Protein AF-A0A936LVT1-F1 (afdb_monomer_lite)

Structure (mmCIF, N/CA/C/O backbone):
data_AF-A0A936LVT1-F1
#
_entry.id   AF-A0A936LVT1-F1
#
loop_
_atom_site.group_PDB
_atom_site.id
_atom_site.type_symbol
_atom_site.label_atom_id
_atom_site.label_alt_id
_atom_site.label_comp_id
_atom_site.label_asym_id
_atom_site.label_entity_id
_atom_site.label_seq_id
_atom_site.pdbx_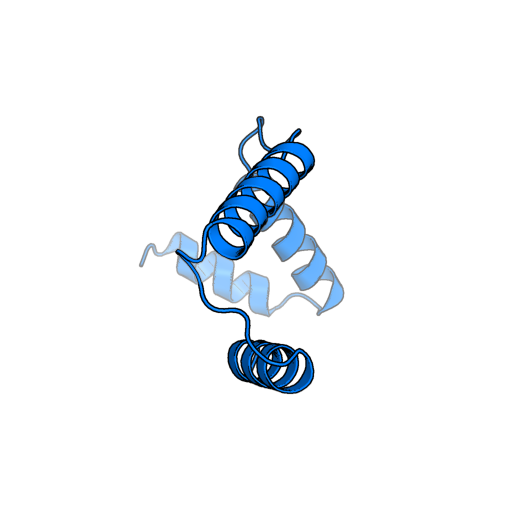PDB_ins_code
_atom_site.Cartn_x
_atom_site.Cartn_y
_atom_site.Cartn_z
_atom_site.occupancy
_atom_site.B_iso_or_equiv
_atom_site.auth_seq_id
_atom_site.auth_comp_id
_atom_site.auth_asym_id
_atom_site.auth_atom_id
_atom_site.pdbx_PDB_model_num
ATOM 1 N N . MET A 1 1 ? 9.672 5.782 23.897 1.00 60.59 1 MET A N 1
ATOM 2 C CA . MET A 1 1 ? 8.382 6.024 23.215 1.00 60.59 1 MET A CA 1
ATOM 3 C C . MET A 1 1 ? 7.629 7.083 24.007 1.00 60.59 1 MET A C 1
ATOM 5 O O . MET A 1 1 ? 7.743 7.062 25.225 1.00 60.59 1 MET A O 1
ATOM 9 N N . SER A 1 2 ? 6.964 8.042 23.357 1.00 92.25 2 SER A N 1
ATOM 10 C CA . SER A 1 2 ? 6.218 9.100 24.064 1.00 92.25 2 SER A CA 1
ATOM 11 C C . SER A 1 2 ? 5.085 8.494 24.903 1.00 92.25 2 SER A C 1
ATOM 13 O O . SER A 1 2 ? 4.396 7.603 24.409 1.00 92.25 2 SER A O 1
ATOM 15 N N . THR A 1 3 ? 4.871 8.981 26.132 1.00 94.50 3 THR A N 1
ATOM 16 C CA . THR A 1 3 ? 3.760 8.553 27.006 1.00 94.50 3 THR A CA 1
ATOM 17 C C . THR A 1 3 ? 2.414 8.674 26.293 1.00 94.50 3 THR A C 1
ATOM 19 O O . THR A 1 3 ? 1.618 7.742 26.307 1.00 94.50 3 THR A O 1
ATOM 22 N N . LEU A 1 4 ? 2.221 9.769 25.552 1.00 94.06 4 LEU A N 1
ATOM 23 C CA . LEU A 1 4 ? 1.018 10.010 24.760 1.00 94.06 4 LEU A CA 1
ATOM 24 C C . LEU A 1 4 ? 0.798 8.935 23.684 1.00 94.06 4 LEU A C 1
ATOM 26 O O . LEU A 1 4 ? -0.328 8.509 23.452 1.00 94.06 4 LEU A O 1
ATOM 30 N N . LEU A 1 5 ? 1.868 8.480 23.024 1.00 93.81 5 LEU A N 1
ATOM 31 C CA . LEU A 1 5 ? 1.759 7.464 21.976 1.00 93.81 5 LEU A CA 1
ATOM 32 C C . LEU A 1 5 ? 1.325 6.111 22.556 1.00 93.81 5 LEU A C 1
ATOM 34 O O . LEU A 1 5 ? 0.487 5.438 21.964 1.00 93.81 5 LEU A O 1
ATOM 38 N N . ILE A 1 6 ? 1.854 5.744 23.726 1.00 95.88 6 ILE A N 1
ATOM 39 C CA . ILE A 1 6 ? 1.480 4.510 24.433 1.00 95.88 6 ILE A CA 1
ATOM 40 C C . ILE A 1 6 ? -0.001 4.554 24.835 1.00 95.88 6 ILE A C 1
ATOM 42 O O . ILE A 1 6 ? -0.731 3.589 24.616 1.00 95.88 6 ILE A O 1
ATOM 46 N N . GLU A 1 7 ? -0.465 5.682 25.376 1.00 96.38 7 GLU A N 1
ATOM 47 C CA . GLU A 1 7 ? -1.866 5.865 25.774 1.00 96.38 7 GLU A CA 1
ATOM 48 C C . GLU A 1 7 ? -2.830 5.795 24.583 1.00 96.38 7 GLU A C 1
ATOM 50 O O . GLU A 1 7 ? -3.877 5.152 24.672 1.00 96.38 7 GLU A O 1
ATOM 55 N N . LEU A 1 8 ? -2.478 6.416 23.453 1.00 95.12 8 LEU A N 1
ATOM 56 C CA . LEU A 1 8 ? -3.287 6.365 22.233 1.00 95.12 8 LEU A CA 1
ATOM 57 C C . LEU A 1 8 ? -3.370 4.947 21.659 1.00 95.12 8 LEU A C 1
ATOM 59 O O . LEU A 1 8 ? -4.445 4.530 21.234 1.00 95.12 8 LEU A O 1
ATOM 63 N N . GLN A 1 9 ? -2.271 4.189 21.682 1.00 94.56 9 GLN A N 1
ATOM 64 C CA . GLN A 1 9 ? -2.255 2.793 21.234 1.00 94.56 9 GLN A CA 1
ATOM 65 C C . GLN A 1 9 ? -3.127 1.895 22.118 1.00 94.56 9 GLN A C 1
ATOM 67 O O . GLN A 1 9 ? -3.893 1.091 21.593 1.00 94.56 9 GLN A O 1
ATOM 72 N N . ALA A 1 10 ? -3.052 2.060 23.443 1.00 96.25 10 ALA A N 1
ATOM 73 C CA . ALA A 1 10 ? -3.890 1.310 24.376 1.00 96.25 10 ALA A CA 1
ATOM 74 C C . ALA A 1 10 ? -5.383 1.590 24.140 1.00 96.25 10 ALA A C 1
ATOM 76 O O . ALA A 1 10 ? -6.171 0.660 24.007 1.00 96.25 10 ALA A O 1
ATOM 77 N N . LYS A 1 11 ? -5.760 2.865 23.982 1.00 96.00 11 LYS A N 1
ATOM 78 C CA . LYS A 1 11 ? -7.145 3.263 23.679 1.00 96.00 11 LYS A CA 1
ATOM 79 C C . LYS A 1 11 ? -7.623 2.758 22.318 1.00 96.00 11 LYS A C 1
ATOM 81 O O . LYS A 1 11 ? -8.759 2.321 22.193 1.00 96.00 11 LYS A O 1
ATOM 86 N N . ALA A 1 12 ? -6.767 2.785 21.296 1.00 95.62 12 ALA A N 1
ATOM 87 C CA . ALA A 1 12 ? -7.108 2.258 19.977 1.00 95.62 12 ALA A CA 1
ATOM 88 C C . ALA A 1 12 ? -7.335 0.735 19.993 1.00 95.62 12 ALA A C 1
ATOM 90 O O . ALA A 1 12 ? -8.124 0.230 19.199 1.00 95.62 12 ALA A O 1
ATOM 91 N N . ALA A 1 13 ? -6.682 0.000 20.899 1.00 94.62 13 ALA A N 1
ATOM 92 C CA . ALA A 1 13 ? -6.891 -1.438 21.056 1.00 94.62 13 ALA A CA 1
ATOM 93 C C . ALA A 1 13 ? -8.267 -1.790 21.658 1.00 94.62 13 ALA A C 1
ATOM 95 O O . ALA A 1 13 ? -8.756 -2.894 21.428 1.00 94.62 13 ALA A O 1
ATOM 96 N N . GLU A 1 14 ? -8.899 -0.863 22.385 1.00 97.38 14 GLU A N 1
ATOM 97 C CA . GLU A 1 14 ? -10.244 -1.032 22.963 1.00 97.38 14 GLU A CA 1
ATOM 98 C C . GLU A 1 14 ? -11.373 -0.847 21.931 1.00 97.38 14 GLU A C 1
ATOM 100 O O . GLU A 1 14 ? -12.508 -1.251 22.182 1.00 97.38 14 GLU A O 1
ATOM 105 N N . LEU A 1 15 ? -11.076 -0.259 20.768 1.00 97.38 15 LEU A N 1
ATOM 106 C CA . LEU A 1 15 ? -12.040 -0.051 19.686 1.00 97.38 15 LEU A CA 1
ATOM 107 C C . LEU A 1 15 ? -12.479 -1.378 19.054 1.00 97.38 15 LEU A C 1
ATOM 109 O O . LEU A 1 15 ? -11.700 -2.335 18.965 1.00 97.38 15 LEU A O 1
ATOM 113 N N . SER A 1 16 ? -13.702 -1.413 18.523 1.00 98.00 16 SER A N 1
ATOM 114 C CA . SER A 1 16 ? -14.154 -2.513 17.666 1.00 98.00 16 SER A CA 1
ATOM 115 C C . SER A 1 16 ? -13.321 -2.602 16.382 1.00 98.00 16 SER A C 1
ATOM 117 O O . SER A 1 16 ? -12.620 -1.669 15.996 1.00 98.00 16 SER A O 1
ATOM 119 N N . GLU A 1 17 ? -13.393 -3.733 15.679 1.00 96.81 17 GLU A N 1
ATOM 120 C CA . GLU A 1 17 ? -12.654 -3.918 14.423 1.00 96.81 17 GLU A CA 1
ATOM 121 C C . GLU A 1 17 ? -12.987 -2.853 13.369 1.00 96.81 17 GLU A C 1
ATOM 123 O O . GLU A 1 17 ? -12.078 -2.305 12.748 1.00 96.81 17 GLU A O 1
ATOM 128 N N . ALA A 1 18 ? -14.269 -2.503 13.231 1.00 97.00 18 ALA A N 1
ATOM 129 C CA . ALA A 1 18 ? -14.721 -1.474 12.299 1.00 97.00 18 ALA A CA 1
ATOM 130 C C . ALA A 1 18 ? -14.173 -0.083 12.664 1.00 97.00 18 ALA A C 1
ATOM 132 O O . ALA A 1 18 ? -13.663 0.628 11.800 1.00 97.00 18 ALA A O 1
ATOM 133 N N . GLU A 1 19 ? -14.213 0.284 13.947 1.00 97.44 19 GLU A N 1
ATOM 134 C CA . GLU A 1 19 ? -13.688 1.569 14.428 1.00 97.44 19 GLU A CA 1
ATOM 135 C C . GLU A 1 19 ? -12.163 1.646 14.300 1.00 97.44 19 GLU A C 1
ATOM 137 O O . GLU A 1 19 ? -11.626 2.687 13.922 1.00 97.44 19 GLU A O 1
ATOM 142 N N . ARG A 1 20 ? -11.446 0.542 14.555 1.00 97.06 20 ARG A N 1
ATOM 143 C CA . ARG A 1 20 ? -9.997 0.477 14.315 1.00 97.06 20 ARG A CA 1
ATOM 144 C C . ARG A 1 20 ? -9.662 0.644 12.840 1.00 97.06 20 ARG A C 1
ATOM 146 O O . ARG A 1 20 ? -8.695 1.335 12.534 1.00 97.06 20 ARG A O 1
ATOM 153 N N . ALA A 1 21 ? -10.434 0.035 11.940 1.00 95.44 21 ALA A N 1
ATOM 154 C CA . ALA A 1 21 ? -10.238 0.185 10.502 1.00 95.44 21 ALA A CA 1
ATOM 155 C C . ALA A 1 21 ? -10.452 1.641 10.053 1.00 95.44 21 ALA A C 1
ATOM 157 O O . ALA A 1 21 ? -9.622 2.184 9.324 1.00 95.44 21 ALA A O 1
ATOM 158 N N . GLU A 1 22 ? -11.507 2.305 10.541 1.00 96.56 22 GLU A N 1
ATOM 159 C CA . GLU A 1 22 ? -11.732 3.730 10.266 1.00 96.56 22 GLU A CA 1
ATOM 160 C C . GLU A 1 22 ? -10.597 4.601 10.828 1.00 96.56 22 GLU A C 1
ATOM 162 O O . GLU A 1 22 ? -10.082 5.485 10.139 1.00 96.56 22 GLU A O 1
ATOM 167 N N . PHE A 1 23 ? -10.169 4.344 12.067 1.00 96.06 23 PHE A N 1
ATOM 168 C CA . PHE A 1 23 ? -9.089 5.097 12.698 1.00 96.06 23 PHE A CA 1
ATOM 169 C C . PHE A 1 23 ? -7.759 4.926 11.953 1.00 96.06 23 PHE A C 1
ATOM 171 O O . PHE A 1 23 ? -7.066 5.912 11.698 1.00 96.06 23 PHE A O 1
ATOM 178 N N . ALA A 1 24 ? -7.432 3.700 11.538 1.00 95.12 24 ALA A N 1
ATOM 179 C CA . ALA A 1 24 ? -6.258 3.412 10.723 1.00 95.12 24 ALA A CA 1
ATOM 180 C C . ALA A 1 24 ? -6.300 4.165 9.387 1.00 95.12 24 ALA A C 1
ATOM 182 O O . ALA A 1 24 ? -5.310 4.792 9.015 1.00 95.12 24 ALA A O 1
ATOM 183 N N . LEU A 1 25 ? -7.451 4.176 8.705 1.00 91.94 25 LEU A N 1
ATOM 184 C CA . LEU A 1 25 ? -7.622 4.920 7.459 1.00 91.94 25 LEU A CA 1
ATOM 185 C C . LEU A 1 25 ? -7.360 6.419 7.652 1.00 91.94 25 LEU A C 1
ATOM 187 O O . LEU A 1 25 ? -6.617 7.008 6.872 1.00 91.94 25 LEU A O 1
ATOM 191 N N . ARG A 1 26 ? -7.906 7.034 8.709 1.00 93.38 26 ARG A N 1
ATOM 192 C CA . ARG A 1 26 ? -7.658 8.459 8.995 1.00 93.38 26 ARG A CA 1
ATOM 193 C C . ARG A 1 26 ? -6.192 8.754 9.289 1.00 93.38 26 ARG A C 1
ATOM 195 O O . ARG A 1 26 ? -5.684 9.782 8.850 1.00 93.38 26 ARG A O 1
ATOM 202 N N . LEU A 1 27 ? -5.512 7.875 10.025 1.00 93.19 27 LEU A N 1
ATOM 203 C CA . LEU A 1 27 ? -4.080 8.024 10.281 1.00 93.19 27 LEU A CA 1
ATOM 204 C C . LEU A 1 27 ? -3.283 7.945 8.979 1.00 93.19 27 LEU A C 1
ATOM 206 O O . LEU A 1 27 ? -2.456 8.819 8.741 1.00 93.19 27 LEU A O 1
ATOM 210 N N . ILE A 1 28 ? -3.570 6.967 8.115 1.00 89.25 28 ILE A N 1
ATOM 211 C CA . ILE A 1 28 ? -2.934 6.840 6.795 1.00 89.25 28 ILE A CA 1
ATOM 212 C C . ILE A 1 28 ? -3.153 8.118 5.979 1.00 89.25 28 ILE A C 1
ATOM 214 O O . ILE A 1 28 ? -2.185 8.734 5.547 1.00 89.25 28 ILE 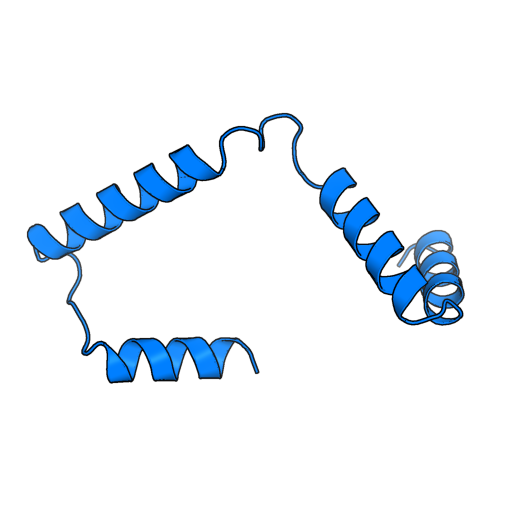A O 1
ATOM 218 N N . GLN A 1 29 ? -4.398 8.586 5.872 1.00 86.06 29 GLN A N 1
ATOM 219 C CA . GLN A 1 29 ? -4.737 9.822 5.157 1.00 86.06 29 GLN A CA 1
ATOM 220 C C . GLN A 1 29 ? -4.037 11.062 5.730 1.00 86.06 29 GLN A C 1
ATOM 222 O O . GLN A 1 29 ? -3.710 11.977 4.986 1.00 86.06 29 GLN A O 1
ATOM 227 N N . SER A 1 30 ? -3.786 11.110 7.043 1.00 87.62 30 SER A N 1
ATOM 228 C CA . SER A 1 30 ? -3.052 12.222 7.668 1.00 87.62 30 SER A CA 1
ATOM 229 C C . SER A 1 30 ? -1.552 12.224 7.359 1.00 87.62 30 SER A C 1
ATOM 231 O O . SER A 1 30 ? -0.898 13.256 7.497 1.00 87.62 30 SER A O 1
ATOM 233 N N . LEU A 1 31 ? -1.008 11.066 6.975 1.00 86.50 31 LEU A N 1
ATOM 234 C CA . LEU A 1 31 ? 0.391 10.888 6.596 1.00 86.50 31 LEU A CA 1
ATOM 235 C C . LEU A 1 31 ? 0.600 11.047 5.087 1.00 86.50 31 LEU A C 1
ATOM 237 O O . LEU A 1 31 ? 1.728 11.291 4.656 1.00 86.50 31 LEU A O 1
ATOM 241 N N . GLU A 1 32 ? -0.461 10.909 4.289 1.00 76.50 32 GLU A N 1
ATOM 242 C CA .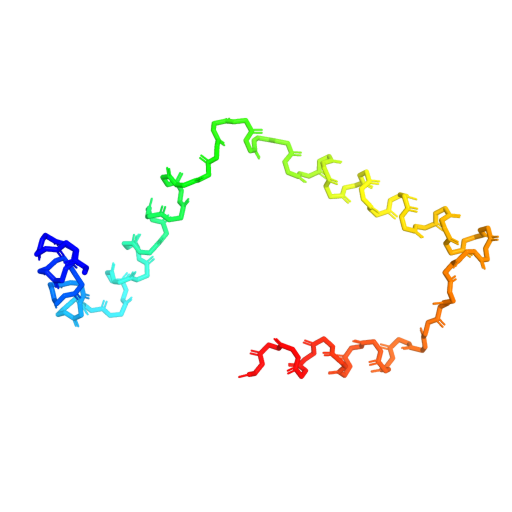 GLU A 1 32 ? -0.402 11.147 2.853 1.00 76.50 32 GLU A CA 1
ATOM 243 C C . GLU A 1 32 ? -0.140 12.639 2.582 1.00 76.50 32 GLU A C 1
ATOM 245 O O . GLU A 1 32 ? -0.877 13.505 3.063 1.00 76.50 32 GLU A O 1
ATOM 250 N N . PRO A 1 33 ? 0.926 12.983 1.834 1.00 67.88 33 PRO A N 1
ATOM 251 C CA . PRO A 1 33 ? 1.184 14.368 1.476 1.00 67.88 33 PRO A CA 1
ATOM 252 C C . PRO A 1 33 ? 0.015 14.927 0.658 1.00 67.88 33 PRO A C 1
ATOM 254 O O . PRO A 1 33 ? -0.563 14.223 -0.163 1.00 67.88 33 PRO A O 1
ATOM 257 N N . ALA A 1 34 ? -0.295 16.216 0.823 1.00 61.00 34 ALA A N 1
ATOM 258 C CA . ALA A 1 34 ? -1.370 16.887 0.080 1.00 61.00 34 ALA A CA 1
ATOM 259 C C . ALA A 1 34 ? -1.215 16.797 -1.457 1.00 61.00 34 ALA A C 1
ATOM 261 O O . ALA A 1 34 ? -2.200 16.928 -2.178 1.00 61.00 34 ALA A O 1
ATOM 262 N N . ASP A 1 35 ? 0.002 16.519 -1.944 1.00 58.19 35 ASP A N 1
ATOM 263 C CA . ASP A 1 35 ? 0.337 16.306 -3.358 1.00 58.19 35 ASP A CA 1
ATOM 264 C C . ASP A 1 35 ? 0.270 14.828 -3.804 1.00 58.19 35 ASP A C 1
ATOM 266 O O . ASP A 1 35 ? 0.606 14.504 -4.946 1.00 58.19 35 ASP A O 1
ATOM 270 N N . ALA A 1 36 ? -0.214 13.913 -2.954 1.00 57.03 36 ALA A N 1
ATOM 271 C CA . ALA A 1 36 ? -0.484 12.512 -3.309 1.00 57.03 36 ALA A CA 1
ATOM 272 C C . ALA A 1 36 ? -1.581 12.357 -4.385 1.00 57.03 36 ALA A C 1
ATOM 274 O O . ALA A 1 36 ? -1.878 11.251 -4.831 1.00 57.03 36 ALA A O 1
ATOM 275 N N . THR A 1 37 ? -2.152 13.466 -4.857 1.00 59.03 37 THR A N 1
ATOM 276 C CA . THR A 1 37 ? -3.181 13.563 -5.897 1.00 59.03 37 THR A CA 1
ATOM 277 C C . THR A 1 37 ? -2.782 12.931 -7.230 1.00 59.03 37 THR A C 1
ATOM 279 O O . THR A 1 37 ? -3.658 12.677 -8.051 1.00 59.03 37 THR A O 1
ATOM 282 N N . ASN A 1 38 ? -1.491 12.673 -7.470 1.00 75.00 38 ASN A N 1
ATOM 283 C CA . ASN A 1 38 ? -1.038 12.041 -8.708 1.00 75.00 38 ASN A CA 1
ATOM 284 C C . ASN A 1 38 ? -0.207 10.770 -8.497 1.00 75.00 38 ASN A C 1
ATOM 286 O O . ASN A 1 38 ? 0.726 10.488 -9.256 1.00 75.00 38 ASN A O 1
ATOM 290 N N . TRP A 1 39 ? -0.549 9.982 -7.474 1.00 79.56 39 TRP A N 1
ATOM 291 C CA . TRP A 1 39 ? 0.034 8.652 -7.285 1.00 79.56 39 TRP A CA 1
ATOM 292 C C . TRP A 1 39 ? -0.097 7.793 -8.550 1.00 79.56 39 TRP A C 1
ATOM 294 O O . TRP A 1 39 ? 0.806 7.019 -8.847 1.00 79.56 39 TRP A O 1
ATOM 304 N N . GLN A 1 40 ? -1.168 7.972 -9.333 1.00 82.50 40 GLN A N 1
ATOM 305 C CA . GLN A 1 40 ? -1.377 7.277 -10.600 1.00 82.50 40 GLN A CA 1
ATOM 306 C C . GLN A 1 40 ? -0.275 7.600 -11.610 1.00 82.50 40 GLN A C 1
ATOM 308 O O . GLN A 1 40 ? 0.295 6.672 -12.178 1.00 82.50 40 GLN A O 1
ATOM 313 N N . ALA A 1 41 ? 0.064 8.878 -11.831 1.00 85.81 41 ALA A N 1
ATOM 314 C CA . ALA A 1 41 ? 1.148 9.214 -12.756 1.00 85.81 41 ALA A CA 1
ATOM 315 C C . ALA A 1 41 ? 2.512 8.770 -12.229 1.00 85.81 41 ALA A C 1
ATOM 317 O O . ALA A 1 41 ? 3.346 8.353 -13.026 1.00 85.81 41 ALA A O 1
ATOM 318 N N . ALA A 1 42 ? 2.739 8.821 -10.913 1.00 86.00 42 ALA A N 1
ATOM 319 C CA . ALA A 1 42 ? 3.967 8.290 -10.325 1.00 86.00 42 ALA A CA 1
ATOM 320 C C . ALA A 1 42 ? 4.096 6.776 -10.571 1.00 86.00 42 ALA A C 1
ATOM 322 O O . ALA A 1 42 ? 5.165 6.299 -10.946 1.00 86.00 42 ALA A O 1
ATOM 323 N N . TRP A 1 43 ? 2.995 6.031 -10.435 1.00 89.00 43 TRP A N 1
ATOM 324 C CA . TRP A 1 43 ? 2.952 4.598 -10.725 1.00 89.00 43 TRP A CA 1
ATOM 325 C C . TRP A 1 43 ? 3.159 4.295 -12.211 1.00 89.00 43 TRP A C 1
ATOM 327 O O . TRP A 1 43 ? 3.915 3.389 -12.547 1.00 89.00 43 TRP A O 1
ATOM 337 N N . LEU A 1 44 ? 2.522 5.063 -13.100 1.00 94.19 44 LEU A N 1
ATOM 338 C CA . LEU A 1 44 ? 2.719 4.947 -14.547 1.00 94.19 44 LEU A CA 1
ATOM 339 C C . LEU A 1 44 ? 4.176 5.214 -14.938 1.00 94.19 44 LEU A C 1
ATOM 341 O O . LEU A 1 44 ? 4.763 4.410 -15.651 1.00 94.19 44 LEU A O 1
ATOM 345 N N . ALA A 1 45 ? 4.777 6.286 -14.418 1.00 93.25 45 ALA A N 1
ATOM 346 C CA . ALA A 1 45 ? 6.167 6.627 -14.701 1.00 93.25 45 ALA A CA 1
ATOM 347 C C . ALA A 1 45 ? 7.137 5.521 -14.252 1.00 93.25 45 ALA A C 1
ATOM 349 O O . ALA A 1 45 ? 8.071 5.186 -14.978 1.00 93.25 45 ALA A O 1
ATOM 350 N N . GLU A 1 46 ? 6.904 4.924 -13.081 1.00 94.44 46 GLU A N 1
ATOM 351 C CA . GLU A 1 46 ? 7.696 3.788 -12.600 1.00 94.44 46 GLU A CA 1
ATOM 352 C C . GLU A 1 46 ? 7.484 2.533 -13.464 1.00 94.44 46 GLU A C 1
ATOM 354 O O . GLU A 1 46 ? 8.445 1.827 -13.772 1.00 94.44 46 GLU A O 1
ATOM 359 N N . ALA A 1 47 ? 6.247 2.251 -13.885 1.00 94.12 47 ALA A N 1
ATOM 360 C CA . ALA A 1 47 ? 5.950 1.124 -14.764 1.00 94.12 47 ALA A CA 1
ATOM 361 C C . ALA A 1 47 ? 6.661 1.263 -16.121 1.00 94.12 47 ALA A C 1
ATOM 363 O O . ALA A 1 47 ? 7.325 0.320 -16.556 1.00 94.12 47 ALA A O 1
ATOM 364 N N . ASP A 1 48 ? 6.598 2.447 -16.736 1.00 96.81 48 ASP A N 1
ATOM 365 C CA . ASP A 1 48 ? 7.288 2.758 -17.991 1.00 96.81 48 ASP A CA 1
ATOM 366 C C . ASP A 1 48 ? 8.812 2.648 -17.833 1.00 96.81 48 ASP A C 1
ATOM 368 O O . ASP A 1 48 ? 9.491 2.052 -18.673 1.00 96.81 48 ASP A O 1
ATOM 372 N N . ALA A 1 49 ? 9.366 3.160 -16.727 1.00 95.00 49 ALA A N 1
ATOM 373 C CA . ALA A 1 49 ? 10.794 3.066 -16.437 1.00 95.00 49 ALA A CA 1
ATOM 374 C C . ALA A 1 49 ? 11.262 1.609 -16.290 1.00 95.00 49 ALA A C 1
ATOM 376 O O . ALA A 1 49 ? 12.303 1.233 -16.837 1.00 95.00 49 ALA A O 1
ATOM 377 N N . ARG A 1 50 ? 10.492 0.765 -15.590 1.00 93.69 50 ARG A N 1
ATOM 378 C CA . ARG A 1 50 ? 10.788 -0.672 -15.46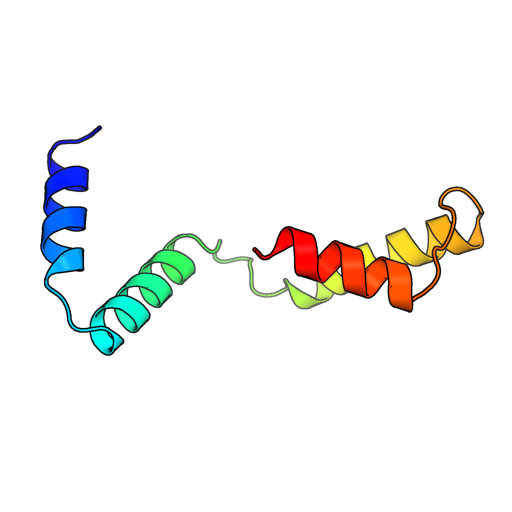1 1.00 93.69 50 ARG A CA 1
ATOM 379 C C . ARG A 1 50 ? 10.683 -1.398 -16.792 1.00 93.69 50 ARG A C 1
ATOM 381 O O . ARG A 1 50 ? 11.534 -2.232 -17.093 1.00 93.69 50 ARG A O 1
ATOM 388 N N . TRP A 1 51 ? 9.681 -1.065 -17.599 1.00 93.88 51 TRP A N 1
ATOM 389 C CA . TRP A 1 51 ? 9.516 -1.658 -18.919 1.00 93.88 51 TRP A CA 1
ATOM 390 C C . TRP A 1 51 ? 10.696 -1.332 -19.839 1.00 93.88 51 TRP A C 1
ATOM 392 O O . TRP A 1 51 ? 11.292 -2.240 -20.413 1.00 93.88 51 TRP A O 1
ATOM 402 N N . ALA A 1 52 ? 11.127 -0.070 -19.891 1.00 96.38 52 ALA A N 1
ATOM 403 C CA . ALA A 1 52 ? 12.283 0.342 -20.687 1.00 96.38 52 ALA A CA 1
ATOM 404 C C . ALA A 1 52 ? 13.587 -0.364 -20.255 1.00 96.38 52 ALA A C 1
ATOM 406 O O . ALA A 1 52 ? 14.435 -0.713 -21.083 1.00 96.38 52 ALA A O 1
ATOM 407 N N . ARG A 1 53 ? 13.765 -0.613 -18.951 1.00 95.81 53 ARG A N 1
ATOM 408 C CA . ARG A 1 53 ? 14.912 -1.378 -18.426 1.00 95.81 53 ARG A CA 1
ATOM 409 C C . ARG A 1 53 ? 14.864 -2.851 -18.829 1.00 95.81 53 ARG A C 1
ATOM 411 O O . ARG A 1 53 ? 15.903 -3.414 -19.169 1.00 95.81 53 ARG A O 1
ATOM 418 N N . PHE A 1 54 ? 13.680 -3.454 -18.836 1.00 92.62 54 PHE A N 1
ATOM 419 C CA . PHE A 1 54 ? 13.485 -4.808 -19.347 1.00 92.62 54 PHE A CA 1
ATOM 420 C C . PHE A 1 54 ? 13.759 -4.889 -20.859 1.00 92.62 54 PHE A C 1
ATOM 422 O O . PHE A 1 54 ? 14.552 -5.722 -21.291 1.00 92.62 54 PHE A O 1
ATOM 429 N N . GLU A 1 55 ? 13.191 -3.982 -21.662 1.00 94.88 55 GLU A N 1
ATOM 430 C CA . GLU A 1 55 ? 13.403 -3.945 -23.119 1.00 94.88 55 GLU A CA 1
ATOM 431 C C . GLU A 1 55 ? 14.870 -3.716 -23.508 1.00 94.88 55 GLU A C 1
ATOM 433 O O . GLU A 1 55 ? 15.358 -4.293 -24.479 1.00 94.88 55 GLU A O 1
ATOM 438 N N . SER A 1 56 ? 15.595 -2.900 -22.737 1.00 95.25 56 SER A N 1
ATOM 439 C CA . SER A 1 56 ? 17.032 -2.663 -22.938 1.00 95.25 56 SER A CA 1
ATOM 440 C C . SER A 1 56 ? 17.928 -3.802 -22.436 1.00 95.25 56 SER A C 1
ATOM 442 O O . SER A 1 56 ? 19.143 -3.749 -22.631 1.00 95.25 56 SER A O 1
ATOM 444 N N . GLY A 1 57 ? 17.357 -4.828 -21.797 1.00 93.12 57 GLY A N 1
ATOM 445 C CA . GLY A 1 57 ? 18.092 -5.957 -21.228 1.00 93.12 57 GLY A CA 1
ATOM 446 C C . GLY A 1 57 ? 18.882 -5.623 -19.959 1.00 93.12 57 GLY A C 1
ATOM 447 O O . GLY A 1 57 ? 19.687 -6.442 -19.518 1.00 93.12 57 GLY A O 1
ATOM 448 N N . LEU A 1 58 ? 18.673 -4.436 -19.374 1.00 93.06 58 LEU A N 1
ATOM 449 C CA . LEU A 1 58 ? 19.256 -4.055 -18.083 1.00 93.06 58 LEU A CA 1
ATOM 450 C C . LEU A 1 58 ? 18.663 -4.876 -16.937 1.00 93.06 58 LEU A C 1
ATOM 452 O O . LEU A 1 58 ? 19.381 -5.198 -15.992 1.00 93.06 58 LEU A O 1
ATOM 456 N N . ASP A 1 59 ? 17.380 -5.221 -17.042 1.00 92.38 59 ASP A N 1
ATOM 457 C CA . ASP A 1 59 ? 16.690 -6.102 -16.106 1.00 92.38 59 ASP A CA 1
ATOM 458 C C . ASP A 1 59 ? 16.246 -7.387 -16.812 1.00 92.38 59 ASP A C 1
ATOM 460 O O . ASP A 1 59 ? 15.647 -7.355 -17.888 1.00 92.38 59 ASP A O 1
ATOM 464 N N . ALA A 1 60 ? 16.516 -8.534 -16.187 1.00 89.12 60 ALA A N 1
ATOM 465 C CA . ALA A 1 60 ? 16.012 -9.816 -16.657 1.00 89.12 60 ALA A CA 1
ATOM 466 C C . ALA A 1 60 ? 14.553 -10.000 -16.222 1.00 89.12 60 ALA A C 1
ATOM 468 O O . ALA A 1 60 ? 14.202 -9.788 -15.060 1.00 89.12 60 ALA A O 1
ATOM 469 N N . GLY A 1 61 ? 13.712 -10.437 -17.157 1.00 87.38 61 GLY A N 1
ATOM 470 C CA . GLY A 1 61 ? 12.365 -10.893 -16.829 1.00 87.38 61 GLY A CA 1
ATOM 471 C C . GLY A 1 61 ? 12.408 -12.193 -16.033 1.00 87.38 61 GLY A C 1
ATOM 472 O O . GLY A 1 61 ? 13.374 -12.954 -16.109 1.00 87.38 61 GLY A O 1
ATOM 473 N N . MET A 1 62 ? 11.332 -12.465 -15.302 1.00 90.50 62 MET A N 1
ATOM 474 C CA . MET A 1 62 ? 11.126 -13.748 -14.641 1.00 90.50 62 MET A CA 1
ATOM 475 C C . MET A 1 62 ? 9.781 -14.350 -15.059 1.00 90.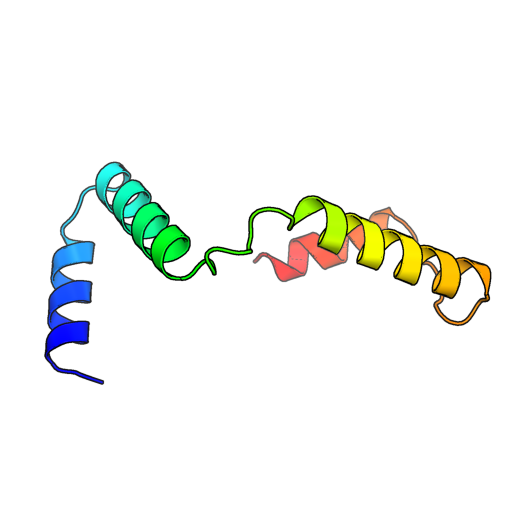50 62 MET A C 1
ATOM 477 O O . MET A 1 62 ? 8.869 -13.599 -15.427 1.00 90.50 62 MET A O 1
ATOM 481 N N . PRO A 1 63 ? 9.633 -15.684 -15.010 1.00 94.62 63 PRO A N 1
ATOM 482 C CA . PRO A 1 63 ? 8.349 -16.336 -15.224 1.00 94.62 63 PRO A CA 1
ATOM 483 C C . PRO A 1 63 ? 7.259 -15.765 -14.308 1.00 94.62 63 PRO A C 1
ATOM 485 O O . PRO A 1 63 ? 7.490 -15.467 -13.134 1.00 94.62 63 PRO A O 1
ATOM 488 N N . ALA A 1 64 ? 6.059 -15.577 -14.856 1.00 91.56 64 ALA A N 1
ATOM 489 C CA . ALA A 1 64 ? 4.970 -14.901 -14.152 1.00 91.56 64 ALA A CA 1
ATOM 490 C C . ALA A 1 64 ? 4.497 -15.671 -12.904 1.00 91.56 64 ALA A C 1
ATOM 492 O O . ALA A 1 64 ? 4.119 -15.067 -11.903 1.00 91.56 64 ALA A O 1
ATOM 493 N N . ASP A 1 65 ? 4.529 -16.999 -12.951 1.00 96.31 65 ASP A N 1
ATOM 494 C CA . ASP A 1 65 ? 4.237 -17.887 -11.828 1.00 96.31 65 ASP A CA 1
ATOM 495 C C . ASP A 1 65 ? 5.239 -17.710 -10.680 1.00 96.31 65 ASP A C 1
ATOM 497 O O . ASP A 1 65 ? 4.828 -17.588 -9.523 1.00 96.31 65 ASP A O 1
ATOM 501 N N . GLU A 1 66 ? 6.529 -17.601 -10.998 1.00 95.75 66 GLU A N 1
ATOM 502 C CA . GLU A 1 66 ? 7.587 -17.342 -10.018 1.00 95.75 66 GLU A CA 1
ATOM 503 C C . GLU A 1 66 ? 7.459 -15.934 -9.409 1.00 95.75 66 GLU A C 1
ATOM 505 O O . GLU A 1 66 ? 7.552 -15.769 -8.190 1.00 95.75 66 GLU A O 1
ATOM 510 N N . ALA A 1 67 ? 7.158 -14.921 -10.232 1.00 91.50 67 ALA A N 1
ATOM 511 C CA . ALA A 1 67 ? 6.905 -13.558 -9.761 1.00 91.50 67 ALA A CA 1
ATOM 512 C C . ALA A 1 67 ? 5.733 -13.504 -8.767 1.00 91.50 67 ALA A C 1
ATOM 514 O O . ALA A 1 67 ? 5.831 -12.881 -7.707 1.00 91.50 67 ALA A O 1
ATOM 515 N N . LEU A 1 68 ? 4.627 -14.182 -9.093 1.00 93.19 68 LEU A N 1
ATOM 516 C CA . LEU A 1 68 ? 3.436 -14.232 -8.246 1.00 93.19 68 LEU A CA 1
ATOM 517 C C . LEU A 1 68 ? 3.676 -15.004 -6.947 1.00 93.19 68 LEU A C 1
ATOM 519 O O . LEU A 1 68 ? 3.156 -14.599 -5.908 1.00 93.19 68 LEU A O 1
ATOM 523 N N . ALA A 1 69 ? 4.433 -16.103 -6.985 1.00 95.50 69 ALA A N 1
ATOM 524 C CA . ALA A 1 69 ? 4.806 -16.845 -5.782 1.00 95.50 69 ALA A CA 1
ATOM 525 C C . ALA A 1 69 ? 5.622 -15.960 -4.830 1.00 95.50 69 ALA A C 1
ATOM 527 O O . ALA A 1 69 ? 5.231 -15.764 -3.681 1.00 95.50 69 ALA A O 1
ATOM 528 N N . ARG A 1 70 ? 6.667 -15.306 -5.348 1.00 93.88 70 ARG A N 1
ATOM 529 C CA . ARG A 1 70 ? 7.524 -14.410 -4.563 1.00 93.88 70 ARG A CA 1
ATOM 530 C C . ARG A 1 70 ? 6.762 -13.224 -3.967 1.00 93.88 70 ARG A C 1
ATOM 532 O O . ARG A 1 70 ? 7.025 -12.835 -2.832 1.00 93.88 70 ARG A O 1
ATOM 539 N N . ALA A 1 71 ? 5.821 -12.648 -4.716 1.00 91.25 71 ALA A N 1
ATOM 540 C CA . ALA A 1 71 ? 4.983 -11.561 -4.215 1.00 91.25 71 ALA A CA 1
ATOM 541 C C . ALA A 1 71 ? 4.104 -12.015 -3.040 1.00 91.25 71 ALA A C 1
ATOM 543 O O . ALA A 1 71 ? 3.998 -11.299 -2.047 1.00 91.25 71 ALA A O 1
ATOM 544 N N . ARG A 1 72 ? 3.513 -13.214 -3.116 1.00 93.38 72 ARG A N 1
ATOM 545 C CA . ARG A 1 72 ? 2.710 -13.775 -2.017 1.00 93.38 72 ARG A CA 1
ATOM 546 C C . ARG A 1 72 ? 3.548 -14.021 -0.768 1.00 93.38 72 ARG A C 1
ATOM 548 O O . ARG A 1 72 ? 3.124 -13.611 0.305 1.00 93.38 72 ARG A O 1
ATOM 555 N N . ASP A 1 73 ? 4.737 -14.596 -0.924 1.00 94.06 73 ASP A N 1
ATOM 556 C CA . ASP A 1 73 ? 5.656 -14.850 0.194 1.00 94.06 73 ASP A CA 1
ATOM 557 C C . ASP A 1 73 ? 6.103 -13.555 0.893 1.00 94.06 73 ASP A C 1
ATOM 559 O O . ASP A 1 73 ? 6.423 -13.560 2.075 1.00 94.06 73 ASP A O 1
ATOM 563 N N . SER A 1 74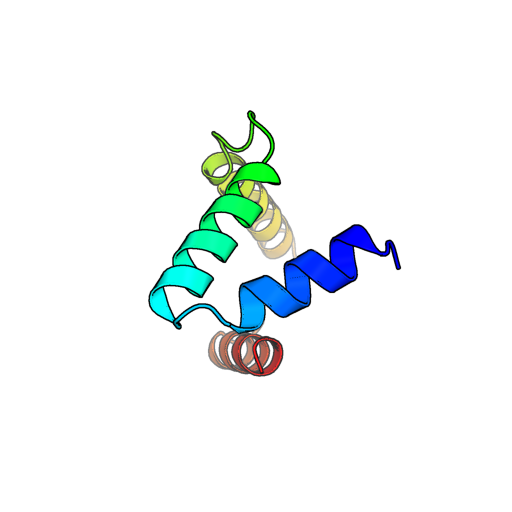 ? 6.112 -12.420 0.185 1.00 87.44 74 SER A N 1
ATOM 564 C CA . SER A 1 74 ? 6.458 -11.117 0.774 1.00 87.44 74 SER A CA 1
ATOM 565 C C . SER A 1 74 ? 5.326 -10.449 1.569 1.00 87.44 74 SER A C 1
ATOM 567 O O . SER A 1 74 ? 5.564 -9.433 2.220 1.00 87.44 74 SER A O 1
ATOM 569 N N . LEU A 1 75 ? 4.103 -10.989 1.497 1.00 82.88 75 LEU A N 1
ATOM 570 C CA . LEU A 1 75 ? 2.909 -10.464 2.174 1.00 82.88 75 LEU A CA 1
ATOM 571 C C . LEU A 1 75 ? 2.522 -11.260 3.434 1.00 82.88 75 LEU A C 1
ATOM 573 O O . LEU A 1 75 ? 1.561 -10.879 4.104 1.00 82.88 75 LEU A O 1
ATOM 577 N N . SER A 1 76 ? 3.227 -12.357 3.733 1.00 58.97 76 SER A N 1
ATOM 578 C CA . SER A 1 76 ? 3.058 -13.186 4.939 1.00 58.97 76 SER A CA 1
ATOM 579 C C . SER A 1 76 ? 4.052 -12.816 6.030 1.00 58.97 76 SER A C 1
ATOM 581 O O . SER A 1 76 ? 3.638 -12.791 7.208 1.00 58.97 76 SER A O 1
#

pLDDT: mean 89.55, std 10.42, range [57.03, 98.0]

Secondary structure (DSSP, 8-state):
--HHHHHHHHHHHTS-HHHHHHHHHHHHHHHS-TTGGGHHHHHHHHHHHHHHHHHTTSS----HHHHHHHHHHTT-

Radius of gyration: 19.63 Å; chains: 1; bounding box: 34×35×50 Å

Foldseek 3Di:
DDPVVVVVVVVLVPDDPVVVVVVVVVVVVVPDPPPCPVVVVVVVVVVVVVVVCCVVVVDPDDPPVVVVVVVVVVVD

Sequence (76 aa):
MSTLLIELQAKAAELSEAERAEFALRLIQSLEPADATNWQAAWLAEADARWARFESGLDAGMPADEALARARDSLS